Protein AF-A0A1G1LPH0-F1 (afdb_monomer_lite)

Secondary structure (DSSP, 8-state):
-----HHHHHHHHHHHHHHHHHHHHHHHHTTS---HHHHHHHHHHHHHHHHHHHHHHTT-HHHHHHHHHHHHHHHHHHHHHHHHHHH--SSS---HHHHHHHHTSHHHHHHHHHHHHHHHHHHSHHHHHT--

Structure (mmCIF, N/CA/C/O backbone):
data_AF-A0A1G1LPH0-F1
#
_entry.id   AF-A0A1G1LPH0-F1
#
loop_
_atom_site.group_PDB
_atom_site.id
_atom_site.type_symbol
_atom_site.label_atom_id
_atom_site.label_alt_id
_atom_site.label_comp_id
_atom_site.label_asym_id
_atom_site.label_entity_id
_atom_site.label_seq_id
_atom_site.pdbx_PDB_ins_code
_atom_site.Cartn_x
_atom_site.Cartn_y
_atom_site.Cartn_z
_atom_site.occupancy
_atom_site.B_iso_or_equiv
_atom_site.auth_seq_id
_atom_site.auth_comp_id
_atom_site.auth_asym_id
_atom_site.auth_atom_id
_atom_site.pdbx_PDB_model_num
ATOM 1 N N . MET A 1 1 ? -17.194 -6.356 25.766 1.00 37.28 1 MET A N 1
ATOM 2 C CA . MET A 1 1 ? -16.141 -7.359 25.483 1.00 37.28 1 MET A CA 1
ATOM 3 C C . MET A 1 1 ? -15.451 -6.985 24.176 1.00 37.28 1 MET A C 1
ATOM 5 O O . MET A 1 1 ? -16.032 -7.177 23.116 1.00 37.28 1 MET A O 1
ATOM 9 N N . ASN A 1 2 ? -14.257 -6.389 24.256 1.00 43.56 2 ASN A N 1
ATOM 10 C CA . ASN A 1 2 ? -13.434 -6.040 23.094 1.00 43.56 2 ASN A CA 1
ATOM 11 C C . ASN A 1 2 ? -12.896 -7.326 22.456 1.00 43.56 2 ASN A C 1
ATOM 13 O O . ASN A 1 2 ? -11.839 -7.824 22.832 1.00 43.56 2 ASN A O 1
ATOM 17 N N . LYS A 1 3 ? -13.638 -7.885 21.500 1.00 44.84 3 LYS A N 1
ATOM 18 C CA . LYS A 1 3 ? -13.072 -8.823 20.535 1.00 44.84 3 LYS A CA 1
ATOM 19 C C . LYS A 1 3 ? -12.368 -7.971 19.487 1.00 44.84 3 LYS A C 1
ATOM 21 O O . LYS A 1 3 ? -12.975 -7.626 18.482 1.00 44.84 3 LYS A O 1
ATOM 26 N N . THR A 1 4 ? -11.114 -7.586 19.717 1.00 52.69 4 THR A N 1
ATOM 27 C CA . THR A 1 4 ? -10.260 -7.262 18.572 1.00 52.69 4 THR A CA 1
ATOM 28 C C . THR A 1 4 ? -10.190 -8.544 17.746 1.00 52.69 4 THR A C 1
ATOM 30 O O . THR A 1 4 ? -9.737 -9.576 18.253 1.00 52.69 4 THR A O 1
ATOM 33 N N . PRO A 1 5 ? -10.731 -8.562 16.520 1.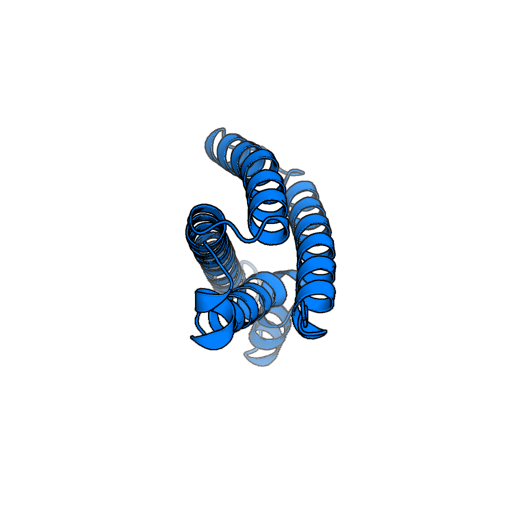00 53.00 5 PRO A N 1
ATOM 34 C CA . PRO A 1 5 ? -10.690 -9.772 15.733 1.00 53.00 5 PRO A CA 1
ATOM 35 C C . PRO A 1 5 ? -9.210 -10.009 15.414 1.00 53.00 5 PRO A C 1
ATOM 37 O O . PRO A 1 5 ? -8.531 -9.121 14.903 1.00 53.00 5 PRO A O 1
ATOM 40 N N . LYS A 1 6 ? -8.702 -11.208 15.728 1.00 56.12 6 LYS A N 1
ATOM 41 C CA . LYS A 1 6 ? -7.358 -11.697 15.363 1.00 56.12 6 LYS A CA 1
ATOM 42 C C . LYS A 1 6 ? -6.833 -11.218 13.987 1.00 56.12 6 LYS A C 1
ATOM 44 O O . LYS A 1 6 ? -5.637 -10.936 13.918 1.00 56.12 6 LYS A O 1
ATOM 49 N N . PRO A 1 7 ? -7.648 -11.049 12.919 1.00 65.19 7 PRO A N 1
ATOM 50 C CA . PRO A 1 7 ? -7.172 -10.468 11.661 1.00 65.19 7 PRO A CA 1
ATOM 51 C C . PRO A 1 7 ? -6.623 -9.036 11.741 1.00 65.19 7 PRO A C 1
ATOM 53 O O . PRO A 1 7 ? -5.753 -8.712 10.943 1.00 65.19 7 PRO A O 1
ATOM 56 N N . PHE A 1 8 ? -7.066 -8.177 12.667 1.00 73.69 8 PHE A N 1
ATOM 57 C CA . PHE A 1 8 ? -6.619 -6.777 12.700 1.00 73.69 8 PHE A CA 1
ATOM 58 C C . PHE A 1 8 ? -5.137 -6.645 13.075 1.00 73.69 8 PHE A C 1
ATOM 60 O O . PHE A 1 8 ? -4.413 -5.886 12.442 1.00 73.69 8 PHE A O 1
ATOM 67 N N . ASN A 1 9 ? -4.661 -7.422 14.053 1.00 78.25 9 ASN A N 1
ATOM 68 C CA . ASN A 1 9 ? -3.248 -7.405 14.451 1.00 78.25 9 ASN A CA 1
ATOM 69 C C . ASN A 1 9 ? -2.341 -7.983 13.359 1.00 78.25 9 ASN A C 1
ATOM 71 O O . ASN A 1 9 ? -1.262 -7.450 13.120 1.00 78.25 9 ASN A O 1
ATOM 75 N N . ILE A 1 10 ? -2.788 -9.050 12.688 1.00 80.81 10 ILE A N 1
ATOM 76 C CA . ILE A 1 10 ? -2.059 -9.662 11.568 1.00 80.81 10 ILE A CA 1
ATOM 77 C C . ILE A 1 10 ? -1.982 -8.679 10.404 1.00 80.81 10 ILE A C 1
ATOM 79 O O . ILE A 1 10 ? -0.911 -8.472 9.845 1.00 80.81 10 ILE A O 1
ATOM 83 N N . LEU A 1 11 ? -3.099 -8.028 10.075 1.00 79.19 11 LEU A N 1
ATOM 84 C CA . LEU A 1 11 ? -3.138 -7.033 9.017 1.00 79.19 11 LEU A CA 1
ATOM 85 C C . LEU A 1 11 ? -2.280 -5.817 9.364 1.00 79.19 11 LEU A C 1
ATOM 87 O O . LEU A 1 11 ? -1.545 -5.343 8.512 1.00 79.19 11 LEU A O 1
ATOM 91 N N . PHE A 1 12 ? -2.313 -5.345 10.611 1.00 82.94 12 PHE A N 1
ATOM 92 C CA . PHE A 1 12 ? -1.457 -4.254 11.069 1.00 82.94 12 PHE A CA 1
ATOM 93 C C . PHE A 1 12 ? 0.031 -4.617 10.969 1.00 82.94 12 PHE A C 1
ATOM 95 O O . PHE A 1 12 ? 0.818 -3.826 10.458 1.00 82.94 12 PHE A O 1
ATOM 102 N N . ALA A 1 13 ? 0.420 -5.822 11.393 1.00 84.56 13 ALA A N 1
ATOM 103 C CA . ALA A 1 13 ? 1.791 -6.308 11.244 1.00 84.56 13 ALA A CA 1
ATOM 104 C C . ALA A 1 13 ? 2.201 -6.420 9.765 1.00 84.56 13 ALA A C 1
ATOM 106 O O . ALA A 1 13 ? 3.287 -5.978 9.394 1.00 84.56 13 ALA A O 1
ATOM 107 N N . ALA A 1 14 ? 1.311 -6.936 8.911 1.00 84.00 14 ALA A N 1
ATOM 108 C CA . ALA A 1 14 ? 1.517 -6.985 7.466 1.00 84.00 14 ALA A CA 1
ATOM 109 C C . ALA A 1 14 ? 1.635 -5.579 6.855 1.00 84.00 14 ALA A C 1
ATOM 111 O O . ALA A 1 14 ? 2.445 -5.378 5.959 1.00 84.00 14 ALA A O 1
ATOM 112 N N . A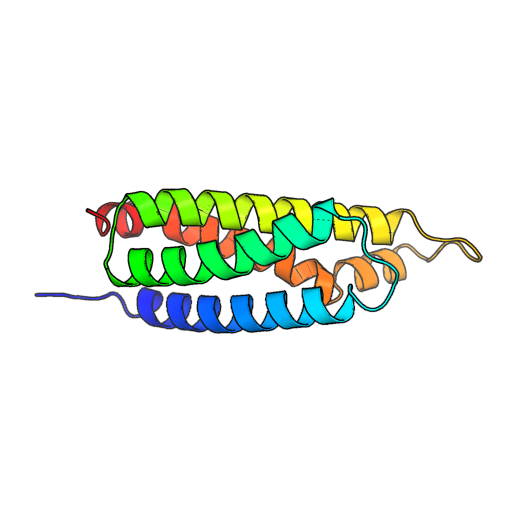LA A 1 15 ? 0.896 -4.596 7.375 1.00 85.19 15 ALA A N 1
ATOM 113 C CA . ALA A 1 15 ? 1.008 -3.188 6.998 1.00 85.19 15 ALA A CA 1
ATOM 114 C C . ALA A 1 15 ? 2.384 -2.627 7.301 1.00 85.19 15 ALA A C 1
ATOM 116 O O . ALA A 1 15 ? 3.003 -2.018 6.439 1.00 85.19 15 ALA A O 1
ATOM 117 N N . VAL A 1 16 ? 2.871 -2.845 8.520 1.00 87.50 16 VAL A N 1
ATOM 118 C CA . VAL A 1 16 ? 4.195 -2.375 8.926 1.00 87.50 16 VAL A CA 1
ATOM 119 C C . VAL A 1 16 ? 5.263 -3.012 8.039 1.00 87.50 16 VAL A C 1
ATOM 121 O O . VAL A 1 16 ? 6.104 -2.297 7.502 1.00 87.50 16 VAL A O 1
ATOM 124 N N . ALA A 1 17 ? 5.192 -4.328 7.816 1.00 86.31 17 ALA A N 1
ATOM 125 C CA . ALA A 1 17 ? 6.117 -5.034 6.932 1.00 86.31 17 ALA A CA 1
ATOM 126 C C . ALA A 1 17 ? 6.056 -4.513 5.485 1.00 86.31 17 ALA A C 1
ATOM 128 O O . ALA A 1 17 ? 7.097 -4.289 4.871 1.00 86.31 17 ALA A O 1
ATOM 129 N N . PHE A 1 18 ? 4.853 -4.262 4.961 1.00 83.69 18 PHE A N 1
ATOM 130 C CA . PHE A 1 18 ? 4.661 -3.661 3.644 1.00 83.69 18 PHE A CA 1
ATOM 131 C C . PHE A 1 18 ? 5.253 -2.252 3.574 1.00 83.69 18 PHE A C 1
ATOM 133 O O . PHE A 1 18 ? 5.980 -1.962 2.636 1.00 83.69 18 PHE A O 1
ATOM 140 N N . GLY A 1 19 ? 5.024 -1.400 4.575 1.00 83.44 19 GLY A N 1
ATOM 141 C CA . GLY A 1 19 ? 5.606 -0.058 4.629 1.00 83.44 19 GLY A CA 1
ATOM 142 C C . GLY A 1 19 ? 7.134 -0.076 4.628 1.00 83.44 19 GLY A C 1
ATOM 143 O O . GLY A 1 19 ? 7.753 0.683 3.889 1.00 83.44 19 GLY A O 1
ATOM 144 N N . VAL A 1 20 ? 7.748 -0.991 5.389 1.00 85.19 20 VAL A N 1
ATOM 145 C CA . VAL A 1 20 ? 9.208 -1.206 5.372 1.00 85.19 20 VAL A CA 1
ATOM 146 C C . VAL A 1 20 ? 9.680 -1.654 3.988 1.00 85.19 20 VAL A C 1
ATOM 148 O O . VAL A 1 20 ? 10.688 -1.158 3.489 1.00 85.19 20 VAL A O 1
ATOM 151 N N . TYR A 1 21 ? 8.947 -2.566 3.349 1.00 80.25 21 TYR A N 1
ATOM 152 C CA . TYR A 1 21 ? 9.277 -3.040 2.008 1.00 80.25 21 TYR A CA 1
ATOM 153 C C . TYR A 1 21 ? 9.142 -1.941 0.945 1.00 80.25 21 TYR A C 1
ATOM 155 O O . TYR A 1 21 ? 10.035 -1.783 0.118 1.00 80.25 21 TYR A O 1
ATOM 163 N N . VAL A 1 22 ? 8.067 -1.149 0.984 1.00 77.69 22 VAL A N 1
ATOM 164 C CA . VAL A 1 22 ? 7.868 0.009 0.101 1.00 77.69 22 VAL A CA 1
ATOM 165 C C . VAL A 1 22 ? 9.003 1.004 0.287 1.00 77.69 22 VAL A C 1
ATOM 167 O O . VAL A 1 22 ? 9.597 1.422 -0.699 1.00 77.69 22 VAL A O 1
ATOM 170 N N . PHE A 1 23 ? 9.369 1.316 1.531 1.00 80.38 23 PHE A N 1
ATOM 171 C CA . PHE A 1 23 ? 10.499 2.193 1.825 1.00 80.38 23 PHE A CA 1
ATOM 172 C C . PHE A 1 23 ? 11.814 1.661 1.233 1.00 80.38 23 PHE A C 1
ATOM 174 O O . PHE A 1 23 ? 12.556 2.417 0.613 1.00 80.38 23 PHE A O 1
ATOM 181 N N . TYR A 1 24 ? 12.072 0.355 1.348 1.00 78.75 24 TYR A N 1
ATOM 182 C CA . TYR A 1 24 ? 13.218 -0.288 0.702 1.00 78.75 24 TYR A CA 1
ATOM 183 C C . TYR A 1 24 ? 13.168 -0.175 -0.831 1.00 78.75 24 TYR A C 1
ATOM 185 O O . TYR A 1 24 ? 14.170 0.168 -1.453 1.00 78.75 24 TYR A O 1
ATOM 193 N N . CYS A 1 25 ? 12.016 -0.430 -1.456 1.00 71.31 25 CYS A N 1
ATOM 194 C CA . CYS A 1 25 ? 11.857 -0.294 -2.904 1.00 71.31 25 CYS A CA 1
ATOM 195 C C . CYS A 1 25 ? 12.065 1.144 -3.378 1.00 71.31 25 CYS A C 1
ATOM 197 O O . CYS A 1 25 ? 12.763 1.344 -4.368 1.00 71.31 25 CYS A O 1
ATOM 199 N N . LEU A 1 26 ? 11.514 2.125 -2.661 1.00 71.12 26 LEU A N 1
ATOM 200 C CA . LEU A 1 26 ? 11.717 3.541 -2.952 1.00 71.12 26 LEU A CA 1
ATOM 201 C C . LEU A 1 26 ? 13.200 3.901 -2.832 1.00 71.12 26 LEU A C 1
ATOM 203 O O . LEU A 1 26 ? 13.749 4.449 -3.776 1.00 71.12 26 LEU A O 1
ATOM 207 N N . LEU A 1 27 ? 13.893 3.494 -1.762 1.00 71.31 27 LEU A N 1
ATOM 208 C CA . LEU A 1 27 ? 15.344 3.693 -1.627 1.00 71.31 27 LEU A CA 1
ATOM 209 C C . LEU A 1 27 ? 16.149 3.111 -2.800 1.00 71.31 27 LEU A C 1
ATOM 211 O O . LEU A 1 27 ? 17.099 3.737 -3.258 1.00 71.31 27 LEU A O 1
ATOM 215 N N . MET A 1 28 ? 15.775 1.934 -3.304 1.00 65.31 28 MET A N 1
ATOM 216 C CA . MET A 1 28 ? 16.473 1.299 -4.432 1.00 65.31 28 MET A CA 1
ATOM 217 C C . MET A 1 28 ? 16.203 1.997 -5.774 1.00 65.31 28 MET A C 1
ATOM 219 O O . MET A 1 28 ? 17.044 1.925 -6.663 1.00 65.31 28 MET A O 1
ATOM 223 N N . ILE A 1 29 ? 15.053 2.661 -5.927 1.00 64.19 29 ILE A N 1
ATOM 224 C CA . ILE A 1 29 ? 14.712 3.463 -7.116 1.00 64.19 29 ILE A CA 1
ATOM 225 C C . ILE A 1 29 ? 15.478 4.801 -7.116 1.00 64.19 29 ILE A C 1
ATOM 227 O O . ILE A 1 29 ? 15.738 5.362 -8.171 1.00 64.19 29 ILE A O 1
ATOM 231 N N . GLN A 1 30 ? 15.898 5.292 -5.947 1.00 59.91 30 GLN A N 1
ATOM 232 C CA . GLN A 1 30 ? 16.550 6.598 -5.760 1.00 59.91 30 GLN A CA 1
ATOM 233 C C . GLN A 1 30 ? 18.040 6.651 -6.153 1.00 59.91 30 GLN A C 1
ATOM 235 O O . GLN A 1 30 ? 18.706 7.634 -5.829 1.00 59.91 30 GLN A O 1
ATOM 240 N N . LEU A 1 31 ? 18.578 5.607 -6.793 1.00 55.56 31 LEU A N 1
ATOM 241 C CA . LEU A 1 31 ? 19.988 5.544 -7.199 1.00 55.56 31 LEU A CA 1
ATOM 242 C C . LEU A 1 31 ? 20.284 6.250 -8.533 1.00 55.56 31 LEU A C 1
ATOM 244 O O . LEU A 1 31 ? 21.446 6.562 -8.772 1.00 55.56 31 LEU A O 1
ATOM 248 N N . ASP A 1 32 ? 19.263 6.565 -9.333 1.00 52.53 32 ASP A N 1
ATOM 249 C CA . ASP A 1 32 ? 19.391 7.367 -10.554 1.00 52.53 32 ASP A CA 1
ATOM 250 C C . ASP A 1 32 ? 18.646 8.705 -10.376 1.00 52.53 32 ASP A C 1
ATOM 252 O O . ASP A 1 32 ? 17.543 8.736 -9.830 1.00 52.53 32 ASP A O 1
ATOM 256 N N . ASP A 1 33 ? 19.301 9.805 -10.766 1.00 54.12 33 ASP A N 1
ATOM 257 C CA . ASP A 1 33 ? 18.908 11.222 -10.649 1.00 54.12 33 ASP A CA 1
ATOM 258 C C . ASP A 1 33 ? 17.421 11.504 -10.347 1.00 54.12 33 ASP A C 1
ATOM 260 O O . ASP A 1 33 ? 16.527 11.266 -11.161 1.00 54.12 33 ASP A O 1
ATOM 264 N N . ARG A 1 34 ? 17.135 12.083 -9.170 1.00 58.34 34 ARG A N 1
ATOM 265 C CA . ARG A 1 34 ? 15.758 12.431 -8.797 1.00 58.34 34 ARG A CA 1
ATOM 266 C C . ARG A 1 34 ? 15.274 13.705 -9.480 1.00 58.34 34 ARG A C 1
ATOM 268 O O . ARG A 1 34 ? 15.788 14.791 -9.211 1.00 58.34 34 ARG A O 1
ATOM 275 N N . ASP A 1 35 ? 14.125 13.605 -10.138 1.00 63.59 35 ASP A N 1
ATOM 276 C CA . ASP A 1 35 ? 13.251 14.757 -10.336 1.00 63.59 35 ASP A CA 1
ATOM 277 C C . ASP A 1 35 ? 12.578 15.157 -9.004 1.00 63.59 35 ASP A C 1
ATOM 279 O O . ASP A 1 35 ? 12.062 14.318 -8.254 1.00 63.59 35 ASP A O 1
ATOM 283 N N . LEU A 1 36 ? 12.528 16.467 -8.727 1.00 58.88 36 LEU A N 1
ATOM 284 C CA . LEU A 1 36 ? 11.907 17.088 -7.541 1.00 58.88 36 LEU A CA 1
ATOM 285 C C . LEU A 1 36 ? 10.522 16.508 -7.135 1.00 58.88 36 LEU A C 1
ATOM 287 O O . LEU A 1 36 ? 10.275 16.371 -5.933 1.00 58.88 36 LEU A O 1
ATOM 291 N N . PRO A 1 37 ? 9.612 16.143 -8.069 1.00 70.69 37 PRO A N 1
ATOM 292 C CA . PRO A 1 37 ? 8.287 15.615 -7.736 1.00 70.69 37 PRO A CA 1
ATOM 293 C C . PRO A 1 37 ? 8.317 14.290 -6.967 1.00 70.69 37 PRO A C 1
ATOM 295 O O . PRO A 1 37 ? 7.526 14.109 -6.042 1.00 70.69 37 PRO A O 1
ATOM 298 N N . TRP A 1 38 ? 9.245 13.383 -7.287 1.00 71.44 38 TRP A N 1
ATOM 299 C CA . TRP A 1 38 ? 9.335 12.075 -6.623 1.00 71.44 38 TRP A CA 1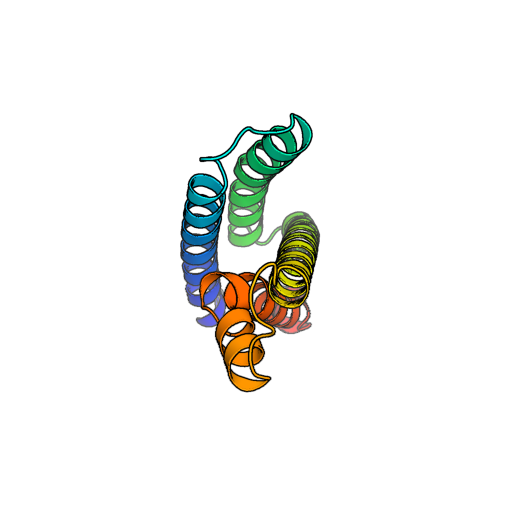
ATOM 300 C C . TRP A 1 38 ? 9.814 12.196 -5.178 1.00 71.44 38 TRP A C 1
ATOM 302 O O . TRP A 1 38 ? 9.352 11.472 -4.299 1.00 71.44 38 TRP A O 1
ATOM 312 N N . MET A 1 39 ? 10.677 13.176 -4.899 1.00 73.88 39 MET A N 1
ATOM 313 C CA . MET A 1 39 ? 11.098 13.482 -3.532 1.00 73.88 39 MET A CA 1
ATOM 314 C C . MET A 1 39 ? 9.931 13.946 -2.657 1.00 73.88 39 MET A C 1
ATOM 316 O O . MET A 1 39 ? 9.835 13.548 -1.497 1.00 73.88 39 MET A O 1
ATOM 320 N N . VAL A 1 40 ? 9.023 14.756 -3.207 1.00 77.62 40 VAL A N 1
ATOM 321 C CA . VAL A 1 40 ? 7.839 15.225 -2.473 1.00 77.62 40 VAL A CA 1
ATOM 322 C C . VAL A 1 40 ? 6.896 14.065 -2.153 1.00 77.62 40 VAL A C 1
ATOM 324 O O . VAL A 1 40 ? 6.406 13.984 -1.028 1.00 77.62 40 VAL A 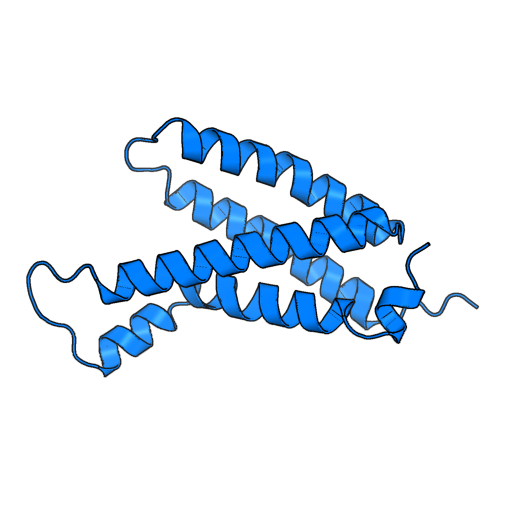O 1
ATOM 327 N N . VAL A 1 41 ? 6.675 13.153 -3.106 1.00 78.25 41 VAL A N 1
ATOM 328 C CA . VAL A 1 41 ? 5.830 11.964 -2.900 1.00 78.25 41 VAL A CA 1
ATOM 329 C C . VAL A 1 41 ? 6.402 11.074 -1.796 1.00 78.25 41 VAL A C 1
ATOM 331 O O . VAL A 1 41 ? 5.675 10.731 -0.868 1.00 78.25 4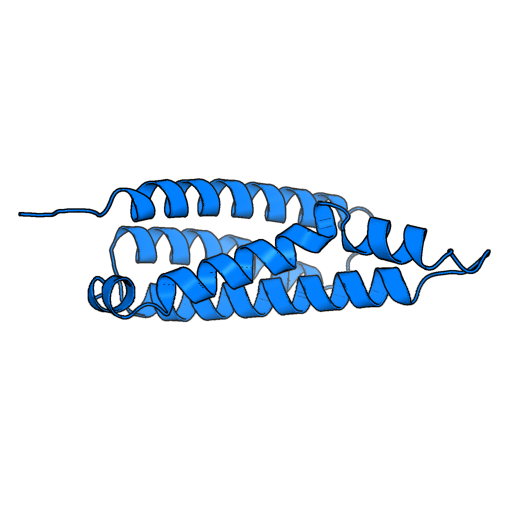1 VAL A O 1
ATOM 334 N N . ASP A 1 42 ? 7.705 10.792 -1.823 1.00 76.44 42 ASP A N 1
ATOM 335 C CA . ASP A 1 42 ? 8.355 9.958 -0.806 1.00 76.44 42 ASP A CA 1
ATOM 336 C C . ASP A 1 42 ? 8.251 10.560 0.602 1.00 76.44 42 ASP A C 1
ATOM 338 O O . ASP A 1 42 ? 7.974 9.851 1.573 1.00 76.44 42 ASP A O 1
ATOM 342 N N . VAL A 1 43 ? 8.460 11.876 0.732 1.00 82.31 43 VAL A N 1
ATOM 343 C CA . VAL A 1 43 ? 8.342 12.578 2.020 1.00 82.31 43 VAL A CA 1
ATOM 344 C C . VAL A 1 43 ? 6.901 12.538 2.526 1.00 82.31 43 VAL A C 1
ATOM 346 O O . VAL A 1 43 ? 6.670 12.306 3.717 1.00 82.31 43 VAL A O 1
ATOM 349 N N . LEU A 1 44 ? 5.926 12.740 1.637 1.00 84.69 44 LEU A N 1
ATOM 350 C CA . LEU A 1 44 ? 4.514 12.645 1.994 1.00 84.69 44 LEU A CA 1
ATOM 351 C C . LEU A 1 44 ? 4.151 11.229 2.435 1.00 84.69 44 LEU A C 1
ATOM 353 O O . LEU A 1 44 ? 3.528 11.086 3.486 1.00 84.69 44 LEU A O 1
ATOM 357 N N . ASP A 1 45 ? 4.585 10.194 1.719 1.00 83.25 45 ASP A N 1
ATOM 358 C CA . ASP A 1 45 ? 4.333 8.801 2.097 1.00 83.25 45 ASP A CA 1
ATOM 359 C C . ASP A 1 45 ? 4.979 8.467 3.448 1.00 83.25 45 ASP A C 1
ATOM 361 O O . ASP A 1 45 ? 4.340 7.853 4.308 1.00 83.25 45 ASP A O 1
ATOM 365 N N . PHE A 1 46 ? 6.197 8.956 3.696 1.00 85.00 46 PHE A N 1
ATOM 366 C CA . PHE A 1 46 ? 6.904 8.760 4.963 1.00 85.00 46 PHE A CA 1
ATOM 367 C C . PHE A 1 46 ? 6.170 9.371 6.165 1.00 85.00 46 PHE A C 1
ATOM 369 O O . PHE A 1 46 ? 6.250 8.842 7.273 1.00 85.00 46 PHE A O 1
ATOM 376 N N . ILE A 1 47 ? 5.431 10.463 5.965 1.00 89.00 47 ILE A N 1
ATOM 377 C CA . ILE A 1 47 ? 4.664 11.131 7.025 1.00 89.00 47 ILE A CA 1
ATOM 378 C C . ILE A 1 47 ? 3.249 10.547 7.131 1.00 89.00 47 ILE A C 1
ATOM 380 O O . ILE A 1 47 ? 2.773 10.228 8.226 1.00 89.00 47 ILE A O 1
ATOM 384 N N . LEU A 1 48 ? 2.561 10.391 6.000 1.00 88.94 48 LEU A N 1
ATOM 385 C CA . LEU A 1 48 ? 1.164 9.968 5.943 1.00 88.94 48 LEU A CA 1
ATOM 386 C C . LEU A 1 48 ? 0.993 8.501 6.332 1.00 88.94 48 LEU A C 1
ATOM 388 O O . LEU A 1 48 ? -0.012 8.162 6.962 1.00 88.94 48 LEU A O 1
ATOM 392 N N . PHE A 1 49 ? 1.960 7.636 6.020 1.00 89.00 49 PHE A N 1
ATOM 393 C CA . PHE A 1 49 ? 1.858 6.213 6.324 1.00 89.00 49 PHE A CA 1
ATOM 394 C C . PHE A 1 49 ? 1.874 5.924 7.841 1.00 89.00 49 PHE A C 1
ATOM 396 O O . PHE A 1 49 ? 0.931 5.286 8.324 1.00 89.00 49 PHE A O 1
ATOM 403 N N . PRO A 1 50 ? 2.821 6.444 8.654 1.00 89.81 50 PRO A N 1
ATOM 404 C CA . PRO A 1 50 ? 2.767 6.310 10.113 1.00 89.81 50 PRO A CA 1
ATOM 405 C C . PRO A 1 50 ? 1.523 6.946 10.740 1.00 89.81 50 PRO A C 1
ATOM 407 O O . PRO A 1 50 ? 0.928 6.358 11.648 1.00 89.81 50 PRO A O 1
ATOM 410 N N . ILE A 1 51 ? 1.091 8.114 10.245 1.00 91.38 51 ILE A N 1
ATOM 411 C CA . ILE A 1 51 ? -0.143 8.776 10.701 1.00 91.38 51 ILE A CA 1
ATOM 412 C C . ILE A 1 51 ? -1.352 7.871 10.437 1.00 91.38 51 ILE A C 1
ATOM 414 O O . ILE A 1 51 ? -2.187 7.672 11.324 1.00 91.38 51 ILE A O 1
ATOM 418 N N . CYS A 1 52 ? -1.420 7.265 9.250 1.00 90.81 52 CYS A N 1
ATOM 419 C CA . CYS A 1 52 ? -2.451 6.301 8.896 1.00 90.81 52 CYS A CA 1
ATOM 420 C C . CYS A 1 52 ? -2.423 5.087 9.829 1.00 90.81 52 CYS A C 1
ATOM 422 O O . CYS A 1 52 ? -3.459 4.734 10.391 1.00 90.81 52 CYS A O 1
ATOM 424 N N . LEU A 1 53 ? -1.258 4.477 10.066 1.00 90.38 53 LEU A N 1
ATOM 425 C CA . LEU A 1 53 ? -1.123 3.340 10.983 1.00 90.38 53 LEU A CA 1
ATOM 426 C C . LEU A 1 53 ? -1.566 3.689 12.407 1.00 90.38 53 LEU A C 1
ATOM 428 O O . LEU A 1 53 ? -2.304 2.924 13.034 1.00 90.38 53 LEU A O 1
ATOM 432 N N . TRP A 1 54 ? -1.168 4.852 12.919 1.00 91.19 54 TRP A N 1
ATOM 433 C CA . TRP A 1 54 ? -1.574 5.310 14.246 1.00 91.19 54 TRP A CA 1
ATOM 434 C C . TRP A 1 54 ? -3.089 5.533 14.343 1.00 91.19 54 TRP A C 1
ATOM 436 O O . TRP A 1 54 ? -3.734 5.096 15.306 1.00 91.19 54 TRP A O 1
ATOM 446 N N . GLY A 1 55 ? -3.673 6.156 13.320 1.00 86.81 55 GLY A N 1
ATOM 447 C CA . GLY A 1 55 ? -5.111 6.358 13.220 1.00 86.81 55 GLY A CA 1
ATOM 448 C C . GLY A 1 55 ? -5.885 5.042 13.087 1.00 86.81 55 GLY A C 1
ATOM 449 O O . GLY A 1 55 ? -6.932 4.887 13.719 1.00 86.81 55 GLY A O 1
ATOM 450 N N . LEU A 1 56 ? -5.347 4.068 12.344 1.00 87.38 56 LEU A N 1
ATOM 451 C CA . LEU A 1 56 ? -5.923 2.731 12.209 1.00 87.38 56 LEU A CA 1
ATOM 452 C C . LEU A 1 56 ? -5.881 1.975 13.538 1.00 87.38 56 LEU A C 1
ATOM 454 O O . LEU A 1 56 ? -6.903 1.438 13.963 1.00 87.38 56 LEU A O 1
ATOM 458 N N . LYS A 1 57 ? -4.739 2.001 14.239 1.00 87.50 57 LYS A N 1
ATOM 459 C CA . LYS A 1 57 ? -4.578 1.424 15.585 1.00 87.50 57 LYS A CA 1
ATOM 460 C C . LYS A 1 57 ? -5.580 2.016 16.580 1.00 87.50 57 LYS A C 1
ATOM 462 O O . LYS A 1 57 ? -6.098 1.301 17.432 1.00 87.50 57 LYS A O 1
ATOM 467 N N . SER A 1 58 ? -5.872 3.306 16.441 1.00 87.62 58 SER A N 1
ATOM 468 C CA . SER A 1 58 ? -6.840 4.036 17.267 1.00 87.62 58 SER A CA 1
ATOM 469 C C . SER A 1 58 ? -8.278 3.975 16.732 1.00 87.62 58 SER A C 1
ATOM 471 O O . SER A 1 58 ? -9.142 4.691 17.242 1.00 87.62 58 SER A O 1
ATOM 473 N N . GLN A 1 59 ? -8.531 3.161 15.699 1.00 86.69 59 GLN A N 1
ATOM 474 C CA . GLN A 1 59 ? -9.837 2.945 15.067 1.00 86.69 59 GLN A CA 1
ATOM 475 C C . GLN A 1 59 ? -10.549 4.244 14.648 1.00 86.69 59 GLN A C 1
ATOM 477 O O . GLN A 1 59 ? -11.763 4.384 14.791 1.00 86.69 59 GLN A O 1
ATOM 482 N N . LYS A 1 60 ? -9.802 5.219 14.122 1.00 87.44 60 LYS A N 1
ATOM 483 C CA . LYS A 1 60 ? -10.354 6.508 13.683 1.00 87.44 60 LYS A CA 1
ATOM 484 C C . LYS A 1 60 ? -10.902 6.440 12.260 1.00 87.44 60 LYS A C 1
ATOM 486 O O . LYS A 1 60 ? -10.212 5.986 11.347 1.00 87.44 60 LYS A O 1
ATOM 491 N N . ARG A 1 61 ? -12.097 6.988 12.025 1.00 86.38 61 ARG A N 1
ATOM 492 C CA . ARG A 1 61 ? -12.720 7.030 10.685 1.00 86.38 61 ARG A CA 1
ATOM 493 C C . ARG A 1 61 ? -11.892 7.745 9.620 1.00 86.38 61 ARG A C 1
ATOM 495 O O . ARG A 1 61 ? -11.896 7.325 8.465 1.00 86.38 61 ARG A O 1
ATOM 502 N N . TRP A 1 62 ? -11.186 8.815 9.984 1.00 90.38 62 TRP A N 1
ATOM 503 C CA . TRP A 1 62 ? -10.334 9.541 9.036 1.00 90.38 62 TRP A CA 1
ATOM 504 C C . TRP A 1 62 ? -9.168 8.675 8.542 1.00 90.38 62 TRP A C 1
ATOM 506 O O . TRP A 1 62 ? -8.786 8.772 7.378 1.00 90.38 62 TRP A O 1
ATOM 516 N N . ALA A 1 63 ? -8.664 7.769 9.384 1.00 88.31 63 ALA A N 1
ATOM 517 C CA . ALA A 1 63 ? -7.562 6.879 9.041 1.00 88.31 63 ALA A CA 1
ATOM 518 C C . ALA A 1 63 ? -7.981 5.827 8.014 1.00 88.31 63 ALA A C 1
ATOM 520 O O . ALA A 1 63 ? -7.186 5.445 7.167 1.00 88.31 63 ALA A O 1
ATOM 521 N N . LEU A 1 64 ? -9.252 5.419 8.028 1.00 88.00 64 LEU A N 1
ATOM 522 C CA . LEU A 1 64 ? -9.815 4.532 7.013 1.00 88.00 64 LEU A CA 1
ATOM 523 C C . LEU A 1 64 ? -9.866 5.209 5.631 1.00 88.00 64 LEU A C 1
ATOM 525 O O . LEU A 1 64 ? -9.566 4.580 4.623 1.00 88.00 64 LEU A O 1
ATOM 529 N N . ARG A 1 65 ? -10.183 6.512 5.575 1.00 89.56 65 ARG A N 1
ATOM 530 C CA . ARG A 1 65 ? -10.132 7.282 4.317 1.00 89.56 65 ARG A CA 1
ATOM 531 C C . ARG A 1 65 ? -8.700 7.428 3.812 1.00 89.56 65 ARG A C 1
ATOM 533 O O . ARG A 1 65 ? -8.444 7.151 2.646 1.00 89.56 65 ARG A O 1
ATOM 540 N N . LEU A 1 66 ? -7.780 7.813 4.697 1.00 89.56 66 LEU A N 1
ATOM 541 C CA . LEU A 1 66 ? -6.360 7.947 4.365 1.00 89.56 66 LEU A CA 1
ATOM 542 C C . LEU A 1 66 ? -5.771 6.613 3.891 1.00 89.56 66 LEU A C 1
ATOM 544 O O . LEU A 1 66 ? -5.054 6.558 2.900 1.00 89.56 66 LEU A O 1
ATOM 548 N N . SER A 1 67 ? -6.162 5.525 4.543 1.00 88.25 67 SER A N 1
ATOM 549 C CA . SER A 1 67 ? -5.800 4.171 4.160 1.00 88.25 67 SER A CA 1
ATOM 550 C C . SER A 1 67 ? -6.247 3.810 2.743 1.00 88.25 67 SER A C 1
ATOM 552 O O . SER A 1 67 ? -5.508 3.117 2.049 1.00 88.25 67 SER A O 1
ATOM 554 N N . PHE A 1 68 ? -7.444 4.215 2.315 1.00 89.56 68 PHE A N 1
ATOM 555 C CA . PHE A 1 68 ? -7.891 3.960 0.945 1.00 89.56 68 PHE A CA 1
ATOM 556 C C . PHE A 1 68 ? -7.135 4.809 -0.074 1.00 89.56 68 PHE A C 1
ATOM 558 O O . PHE A 1 68 ? -6.834 4.307 -1.152 1.00 89.56 68 PHE A O 1
ATOM 565 N N . LEU A 1 69 ? -6.795 6.055 0.269 1.00 90.62 69 LEU A N 1
ATOM 566 C CA . LEU A 1 69 ? -5.972 6.911 -0.588 1.00 90.62 69 LEU A CA 1
ATOM 567 C C . LEU A 1 69 ? -4.579 6.310 -0.798 1.00 90.62 69 LEU A C 1
ATOM 569 O O . LEU A 1 69 ? -4.163 6.142 -1.940 1.00 90.62 69 LEU A O 1
ATOM 573 N N . LEU A 1 70 ? -3.912 5.896 0.283 1.00 87.81 70 LEU A N 1
ATOM 574 C CA . LEU A 1 70 ? -2.598 5.249 0.216 1.00 87.81 70 LEU A CA 1
ATOM 575 C C . LEU A 1 70 ? -2.651 3.927 -0.565 1.00 87.81 70 LEU A C 1
ATOM 577 O O . LEU A 1 70 ? -1.763 3.641 -1.362 1.00 87.81 70 LEU A O 1
ATOM 581 N N . ALA A 1 71 ? -3.715 3.133 -0.395 1.00 88.62 71 ALA A N 1
ATOM 582 C CA . ALA A 1 71 ? -3.908 1.917 -1.183 1.00 88.62 71 ALA A CA 1
ATOM 583 C C . ALA A 1 71 ? -4.113 2.225 -2.680 1.00 88.62 71 ALA A C 1
ATOM 585 O O . ALA A 1 71 ? -3.522 1.562 -3.528 1.00 88.62 71 ALA A O 1
ATOM 586 N N . ALA A 1 72 ? -4.910 3.239 -3.022 1.00 89.31 72 ALA A N 1
ATOM 587 C CA . ALA A 1 72 ? -5.122 3.644 -4.411 1.00 89.31 72 ALA A CA 1
ATOM 588 C C . ALA A 1 72 ? -3.829 4.163 -5.063 1.00 89.31 72 ALA A C 1
ATOM 590 O O . ALA A 1 72 ? -3.532 3.801 -6.199 1.00 89.31 72 ALA A O 1
ATOM 591 N N . GLN A 1 73 ? -3.038 4.951 -4.333 1.00 86.62 73 GLN A N 1
ATOM 592 C CA . GLN A 1 73 ? -1.732 5.438 -4.780 1.00 86.62 73 GLN A CA 1
ATOM 593 C C . GLN A 1 73 ? -0.749 4.285 -5.011 1.00 86.62 73 GLN A C 1
ATOM 595 O O . GLN A 1 73 ? -0.148 4.201 -6.080 1.00 86.62 73 GLN A O 1
ATOM 600 N N . ALA A 1 74 ? -0.633 3.357 -4.056 1.00 84.56 74 ALA A N 1
ATOM 601 C CA . ALA A 1 74 ? 0.213 2.176 -4.202 1.00 84.56 74 ALA A CA 1
ATOM 602 C C . ALA A 1 74 ? -0.211 1.312 -5.402 1.00 84.56 74 ALA A C 1
ATOM 604 O O . ALA A 1 74 ? 0.644 0.845 -6.149 1.00 84.56 74 ALA A O 1
ATOM 605 N N . LEU A 1 75 ? -1.520 1.164 -5.637 1.00 88.00 75 LEU A N 1
ATOM 606 C CA . LEU A 1 75 ? -2.044 0.458 -6.804 1.00 88.00 75 LEU A CA 1
ATOM 607 C C . LEU A 1 75 ? -1.703 1.179 -8.116 1.00 88.00 75 LEU A C 1
ATOM 609 O O . LEU A 1 75 ? -1.295 0.529 -9.075 1.00 88.00 75 LEU A O 1
ATOM 613 N N . ALA A 1 76 ? -1.834 2.507 -8.164 1.00 85.25 76 ALA A N 1
ATOM 614 C CA . ALA A 1 76 ? -1.465 3.305 -9.334 1.00 85.25 76 ALA A CA 1
ATOM 615 C C . ALA A 1 76 ? 0.036 3.191 -9.650 1.00 85.25 76 ALA A C 1
ATOM 617 O O . ALA A 1 76 ? 0.408 3.031 -10.816 1.00 85.25 76 ALA A O 1
ATOM 618 N N . LEU A 1 77 ? 0.888 3.185 -8.619 1.00 80.25 77 LEU A N 1
ATOM 619 C CA . LEU A 1 77 ? 2.321 2.913 -8.754 1.00 80.25 77 LEU A CA 1
ATOM 620 C C . LEU A 1 77 ? 2.569 1.493 -9.269 1.00 80.25 77 LEU A C 1
ATOM 622 O O . LEU A 1 77 ? 3.319 1.323 -10.224 1.00 80.25 77 LEU A O 1
ATOM 626 N N . GLY A 1 78 ? 1.893 0.484 -8.715 1.00 81.81 78 GLY A N 1
ATOM 627 C CA . GLY A 1 78 ? 1.988 -0.900 -9.184 1.00 81.81 78 GLY A CA 1
ATOM 628 C C . GLY A 1 78 ? 1.592 -1.061 -10.653 1.00 81.81 78 GLY A C 1
ATOM 629 O O . GLY A 1 78 ? 2.312 -1.699 -11.415 1.00 81.81 78 GLY A O 1
ATOM 630 N N . ILE A 1 79 ? 0.494 -0.430 -11.080 1.00 83.50 79 ILE A N 1
ATOM 631 C CA . ILE A 1 79 ? 0.050 -0.424 -12.483 1.00 83.50 79 ILE A CA 1
ATOM 632 C C . ILE A 1 79 ? 1.075 0.280 -13.375 1.00 83.50 79 ILE A C 1
ATOM 634 O O . ILE A 1 79 ? 1.386 -0.223 -14.453 1.00 83.50 79 ILE A O 1
ATOM 638 N N . THR A 1 80 ? 1.626 1.408 -12.926 1.00 78.31 80 THR A N 1
ATOM 639 C CA . THR A 1 80 ? 2.671 2.134 -13.661 1.00 78.31 80 THR A CA 1
ATOM 640 C C . THR A 1 80 ? 3.926 1.277 -13.813 1.00 78.31 80 THR A C 1
ATOM 642 O O . THR A 1 80 ? 4.442 1.149 -14.917 1.00 78.31 80 THR A O 1
ATOM 645 N N . LEU A 1 81 ? 4.374 0.613 -12.744 1.00 73.19 81 LEU A N 1
ATOM 646 C CA . LEU A 1 81 ? 5.518 -0.300 -12.773 1.00 73.19 81 LEU A CA 1
ATOM 647 C C . LEU A 1 81 ? 5.285 -1.478 -13.721 1.00 73.19 81 LEU A C 1
ATOM 649 O O . LEU A 1 81 ? 6.177 -1.810 -14.498 1.00 73.19 81 LEU A O 1
ATOM 653 N N . VAL A 1 82 ? 4.087 -2.077 -13.707 1.00 75.25 82 VAL A N 1
ATOM 654 C CA . VAL A 1 82 ? 3.705 -3.076 -14.715 1.00 75.25 82 VAL A CA 1
ATOM 655 C C . VAL A 1 82 ? 3.825 -2.451 -16.100 1.00 75.25 82 VAL A C 1
ATOM 657 O O . VAL A 1 82 ? 4.550 -2.977 -16.930 1.00 75.25 82 VAL A O 1
ATOM 660 N N . HIS A 1 83 ? 3.195 -1.307 -16.357 1.00 69.12 83 HIS A N 1
ATOM 661 C CA . HIS A 1 83 ? 3.259 -0.667 -17.669 1.00 69.12 83 HIS A CA 1
ATOM 662 C C . HIS A 1 83 ? 4.705 -0.449 -18.154 1.00 69.12 83 HIS A C 1
ATOM 664 O O . HIS A 1 83 ? 5.002 -0.779 -19.301 1.00 69.12 83 HIS A O 1
ATOM 670 N N . PHE A 1 84 ? 5.615 -0.010 -17.278 1.00 65.38 84 PHE A N 1
ATOM 671 C CA . PHE A 1 84 ? 7.049 0.115 -17.572 1.00 65.38 84 PHE A CA 1
ATOM 672 C C . PHE A 1 84 ? 7.706 -1.228 -17.926 1.00 65.38 84 PHE A C 1
ATOM 674 O O . PHE A 1 84 ? 8.394 -1.319 -18.942 1.00 65.38 84 PHE A O 1
ATOM 681 N N . VAL A 1 85 ? 7.440 -2.292 -17.160 1.00 66.69 85 VAL A N 1
ATOM 682 C CA . VAL A 1 85 ? 7.905 -3.660 -17.472 1.00 66.69 85 VAL A CA 1
ATOM 683 C C . VAL A 1 85 ? 7.405 -4.135 -18.841 1.00 66.69 85 VAL A C 1
ATOM 685 O O . VAL A 1 85 ? 8.092 -4.881 -19.532 1.00 66.69 85 VAL A O 1
ATOM 688 N N . TRP A 1 86 ? 6.217 -3.710 -19.266 1.00 60.56 86 TRP A N 1
ATOM 689 C CA . TRP A 1 86 ? 5.658 -4.089 -20.566 1.00 60.56 86 TRP A CA 1
ATOM 690 C C . TRP A 1 86 ? 6.154 -3.223 -21.736 1.00 60.56 86 TRP A C 1
ATOM 692 O O . TRP A 1 86 ? 5.986 -3.639 -22.881 1.00 60.56 86 TRP A O 1
ATOM 702 N N . THR A 1 87 ? 6.767 -2.061 -21.478 1.00 58.19 87 THR A N 1
ATOM 703 C CA . THR A 1 87 ? 7.147 -1.074 -22.511 1.00 58.19 87 THR A CA 1
ATOM 704 C C . THR A 1 87 ? 8.654 -0.932 -22.748 1.00 58.19 87 THR A C 1
ATOM 706 O O . THR A 1 87 ? 9.040 -0.579 -23.860 1.00 58.19 87 THR A O 1
ATOM 709 N N . PHE A 1 88 ? 9.521 -1.235 -21.777 1.00 56.50 88 PHE A N 1
ATOM 710 C CA . PHE A 1 88 ? 10.979 -1.121 -21.939 1.00 56.50 88 PHE A CA 1
ATOM 711 C C . PHE A 1 88 ? 11.620 -2.414 -22.459 1.00 56.50 88 PHE A C 1
ATOM 713 O O . PHE A 1 88 ? 12.070 -3.247 -21.679 1.00 56.50 88 PHE A O 1
ATOM 720 N N . TRP A 1 89 ? 11.719 -2.559 -23.783 1.00 62.75 89 TRP A N 1
ATOM 721 C CA . TRP A 1 89 ? 12.491 -3.637 -24.417 1.00 62.75 89 TRP A CA 1
ATOM 722 C C . TRP A 1 89 ? 13.312 -3.066 -25.567 1.00 62.75 89 TRP A C 1
ATOM 724 O O . TRP A 1 89 ? 12.853 -2.955 -26.698 1.00 62.75 89 TRP A O 1
ATOM 734 N N . ILE A 1 90 ? 14.519 -2.611 -25.229 1.00 51.94 90 ILE A N 1
ATOM 735 C CA . ILE A 1 90 ? 15.378 -1.817 -26.122 1.00 51.94 90 ILE A CA 1
ATOM 736 C C . ILE A 1 90 ? 16.225 -2.707 -27.054 1.00 51.94 90 ILE A C 1
ATOM 738 O O . ILE A 1 90 ? 16.715 -2.224 -28.070 1.00 51.94 90 ILE A O 1
ATOM 742 N N . PHE A 1 91 ? 16.371 -4.005 -26.758 1.00 56.38 91 PHE A N 1
ATOM 743 C CA . PHE A 1 91 ? 17.309 -4.878 -27.482 1.00 56.38 91 PHE A CA 1
ATOM 744 C C . PHE A 1 91 ? 16.725 -6.213 -27.969 1.00 56.38 91 PHE A C 1
ATOM 746 O O . PHE A 1 91 ? 17.197 -6.727 -28.977 1.00 56.38 91 PHE A O 1
ATOM 753 N N . GLU A 1 92 ? 15.694 -6.760 -27.317 1.00 63.97 92 GLU A N 1
ATOM 754 C CA . GLU A 1 92 ? 15.057 -8.023 -27.714 1.00 63.97 92 GLU A CA 1
ATOM 755 C C . GLU A 1 92 ? 13.618 -8.043 -27.181 1.00 63.97 92 GLU A C 1
ATOM 757 O O . GLU A 1 92 ? 13.389 -7.678 -26.025 1.00 63.97 92 GLU A O 1
ATOM 762 N N . GLU A 1 93 ? 12.632 -8.402 -28.011 1.00 69.75 93 GLU A N 1
ATOM 763 C CA . GLU A 1 93 ? 11.252 -8.539 -27.540 1.00 69.75 93 GLU A CA 1
ATOM 764 C C . GLU A 1 93 ? 11.164 -9.759 -26.616 1.00 69.75 93 GLU A C 1
ATOM 766 O O . GLU A 1 93 ? 11.337 -10.887 -27.082 1.00 69.75 93 GLU A O 1
ATOM 771 N N . PRO A 1 94 ? 10.856 -9.585 -25.323 1.00 69.25 94 PRO A N 1
ATOM 772 C CA . PRO A 1 94 ? 10.743 -10.707 -24.412 1.00 69.25 94 PRO A CA 1
ATOM 773 C C . PRO A 1 94 ? 9.555 -11.563 -24.822 1.00 69.25 94 PRO A C 1
ATOM 775 O O . PRO A 1 94 ? 8.490 -11.067 -25.241 1.00 69.25 94 PRO A O 1
ATOM 778 N N . THR A 1 95 ? 9.714 -12.857 -24.611 1.00 79.81 95 THR A N 1
ATOM 779 C CA . THR A 1 95 ? 8.631 -13.818 -24.762 1.00 79.81 95 THR A CA 1
ATOM 780 C C . THR A 1 95 ? 7.471 -13.460 -23.829 1.00 79.81 95 THR A C 1
ATOM 782 O O . THR A 1 95 ? 7.636 -12.831 -22.779 1.00 79.81 95 THR A O 1
ATOM 785 N N . LEU A 1 96 ? 6.258 -13.898 -24.180 1.00 75.88 96 LEU A N 1
ATOM 786 C CA . LEU A 1 96 ? 5.072 -13.697 -23.339 1.00 75.88 96 LEU A CA 1
ATOM 787 C C . LEU A 1 96 ? 5.301 -14.194 -21.895 1.00 75.88 96 LEU A C 1
ATOM 789 O O . LEU A 1 96 ? 4.807 -13.592 -20.946 1.00 75.88 96 LEU A O 1
ATOM 793 N N . TRP A 1 97 ? 6.100 -15.252 -21.728 1.00 76.44 97 TRP A N 1
ATOM 794 C CA . TRP A 1 97 ? 6.450 -15.819 -20.429 1.00 76.44 97 TRP A CA 1
ATOM 795 C C . TRP A 1 97 ? 7.363 -14.912 -19.591 1.00 76.44 97 TRP A C 1
ATOM 797 O O . TRP A 1 97 ? 7.109 -14.723 -18.405 1.00 76.44 97 TRP A O 1
ATOM 807 N N . GLU A 1 98 ? 8.374 -14.287 -20.192 1.00 74.88 98 GLU A N 1
ATOM 808 C CA . GLU A 1 98 ? 9.276 -13.347 -19.505 1.00 74.88 98 GLU A CA 1
ATOM 809 C C . GLU A 1 98 ? 8.561 -12.062 -19.082 1.00 74.88 98 GLU A C 1
ATOM 811 O O . GLU A 1 98 ? 8.811 -11.545 -17.990 1.00 74.88 98 GLU A O 1
ATOM 816 N N . ARG A 1 99 ? 7.607 -11.584 -19.893 1.00 71.50 99 ARG A N 1
ATOM 817 C CA . ARG A 1 99 ? 6.731 -10.459 -19.523 1.00 71.50 99 ARG A CA 1
ATOM 818 C C . ARG A 1 99 ? 5.868 -10.809 -18.315 1.00 71.50 99 ARG A C 1
ATOM 820 O O . ARG A 1 99 ? 5.759 -10.016 -17.380 1.00 71.50 99 ARG A O 1
ATOM 827 N N . ILE A 1 100 ? 5.294 -12.016 -18.310 1.00 74.81 100 ILE A N 1
ATOM 828 C CA . ILE A 1 100 ? 4.512 -12.528 -17.179 1.00 74.81 100 ILE A CA 1
ATOM 829 C C . ILE A 1 100 ? 5.394 -12.639 -15.933 1.00 74.81 100 ILE A C 1
ATOM 831 O O . ILE A 1 100 ? 5.018 -12.107 -14.895 1.00 74.81 100 ILE A O 1
ATOM 835 N N . LEU A 1 101 ? 6.572 -13.260 -16.019 1.00 76.81 101 LEU A N 1
ATOM 836 C CA . LEU A 1 101 ? 7.487 -13.401 -14.882 1.00 76.81 101 LEU A CA 1
ATOM 837 C C . LEU A 1 101 ? 7.974 -12.051 -14.343 1.00 76.81 101 LEU A C 1
ATOM 839 O O . LEU A 1 101 ? 8.084 -11.885 -13.130 1.00 76.81 101 LEU A O 1
ATOM 843 N N . SER A 1 102 ? 8.207 -11.074 -15.218 1.00 71.62 102 SER A N 1
ATOM 844 C CA . SER A 1 102 ? 8.625 -9.727 -14.821 1.00 71.62 102 SER A CA 1
ATOM 845 C C . SER A 1 102 ? 7.486 -8.942 -14.160 1.00 71.62 102 SER A C 1
ATOM 847 O O . SER A 1 102 ? 7.710 -8.237 -13.178 1.00 71.62 102 SER A O 1
ATOM 849 N N . ALA A 1 103 ? 6.241 -9.107 -14.620 1.00 67.88 103 ALA A N 1
ATOM 850 C CA . ALA A 1 103 ? 5.062 -8.532 -13.963 1.00 67.88 103 ALA A CA 1
ATOM 851 C C . ALA A 1 103 ? 4.717 -9.244 -12.636 1.00 67.88 103 ALA A C 1
ATOM 853 O O . ALA A 1 103 ? 4.239 -8.621 -11.682 1.00 67.88 103 ALA A O 1
ATOM 854 N N . LEU A 1 104 ? 4.991 -10.549 -12.561 1.00 72.56 104 LEU A N 1
ATOM 855 C CA . LEU A 1 104 ? 4.899 -11.371 -11.352 1.00 72.56 104 LEU A CA 1
ATOM 856 C C . LEU A 1 104 ? 6.120 -11.223 -10.433 1.00 72.56 104 LEU A C 1
ATOM 858 O O . LEU A 1 104 ? 6.184 -11.865 -9.381 1.00 72.56 104 LEU A O 1
ATOM 862 N N . HIS A 1 105 ? 7.091 -10.385 -10.806 1.00 77.69 105 HIS A N 1
ATOM 863 C CA . HIS A 1 105 ? 8.246 -10.141 -9.968 1.00 77.69 105 HIS A CA 1
ATOM 864 C C . HIS A 1 105 ? 7.762 -9.562 -8.630 1.00 77.69 105 HIS A C 1
ATOM 866 O O . HIS A 1 105 ? 6.961 -8.621 -8.634 1.00 77.69 105 HIS A O 1
ATOM 872 N N . PRO A 1 106 ? 8.256 -10.052 -7.476 1.00 70.44 106 PRO A N 1
ATOM 873 C CA . PRO A 1 106 ? 7.753 -9.648 -6.163 1.00 70.44 106 PRO A CA 1
ATOM 874 C C . PRO A 1 106 ? 7.714 -8.131 -5.959 1.00 70.44 106 PRO A C 1
ATOM 876 O O . PRO A 1 106 ? 6.785 -7.619 -5.339 1.00 70.44 106 PRO A O 1
ATOM 879 N N . ARG A 1 107 ? 8.680 -7.410 -6.551 1.00 71.31 107 ARG A N 1
ATOM 880 C CA . ARG A 1 107 ? 8.744 -5.939 -6.525 1.00 71.31 107 ARG A CA 1
ATOM 881 C C . ARG A 1 107 ? 7.568 -5.249 -7.202 1.00 71.31 107 ARG A C 1
ATOM 883 O O . ARG A 1 107 ? 7.303 -4.120 -6.849 1.00 71.31 107 ARG A O 1
ATOM 890 N N . VAL A 1 108 ? 6.900 -5.873 -8.166 1.00 72.12 108 VAL A N 1
ATOM 891 C CA . VAL A 1 108 ? 5.780 -5.284 -8.915 1.00 72.12 108 VAL A CA 1
ATOM 892 C C . VAL A 1 108 ? 4.457 -5.792 -8.352 1.00 72.12 108 VAL A C 1
ATOM 894 O O . VAL A 1 108 ? 3.556 -5.013 -8.043 1.00 72.12 108 VAL A O 1
ATOM 897 N N . SER A 1 109 ? 4.355 -7.103 -8.127 1.00 77.94 109 SER A N 1
ATOM 898 C CA . SER A 1 109 ? 3.106 -7.740 -7.701 1.00 77.94 109 SER A CA 1
ATOM 899 C C . SER A 1 109 ? 2.650 -7.294 -6.315 1.00 77.94 109 SER A C 1
ATOM 901 O O . SER A 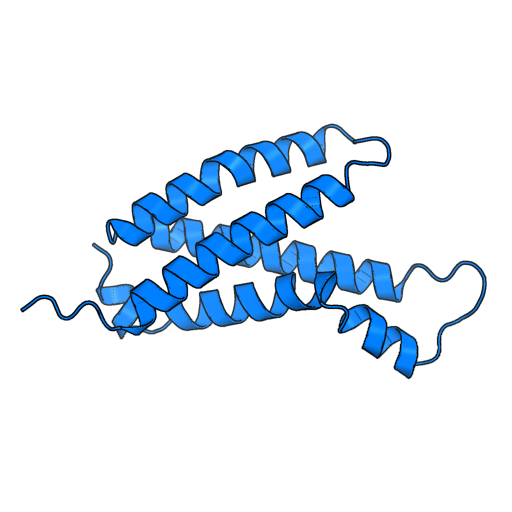1 109 ? 1.449 -7.215 -6.061 1.00 77.94 109 SER A O 1
ATOM 903 N N . ILE A 1 110 ? 3.578 -6.963 -5.415 1.00 79.88 110 ILE A N 1
ATOM 904 C CA . ILE A 1 110 ? 3.235 -6.511 -4.063 1.00 79.88 110 ILE A CA 1
ATOM 905 C C . ILE A 1 110 ? 2.538 -5.144 -4.052 1.00 79.88 110 ILE A C 1
ATOM 907 O O . ILE A 1 110 ? 1.645 -4.946 -3.234 1.00 79.88 110 ILE A O 1
ATOM 911 N N . PHE A 1 111 ? 2.835 -4.254 -5.006 1.00 80.06 111 PHE A N 1
ATOM 912 C CA . PHE A 1 111 ? 2.123 -2.978 -5.178 1.00 80.06 111 PHE A CA 1
ATOM 913 C C . PHE A 1 111 ? 0.721 -3.146 -5.774 1.00 80.06 111 PHE A C 1
ATOM 915 O O . PHE A 1 111 ? -0.032 -2.184 -5.851 1.00 80.06 111 PHE A O 1
ATOM 922 N N . ILE A 1 112 ? 0.334 -4.361 -6.169 1.00 84.81 112 ILE A N 1
ATOM 923 C CA . ILE A 1 112 ? -1.007 -4.657 -6.684 1.00 84.81 112 ILE A CA 1
ATOM 924 C C . ILE A 1 112 ? -1.775 -5.507 -5.676 1.00 84.81 112 ILE A C 1
ATOM 926 O O . ILE A 1 112 ? -2.841 -5.117 -5.202 1.00 84.81 112 ILE A O 1
ATOM 930 N N . ILE A 1 113 ? -1.216 -6.658 -5.303 1.00 86.00 113 ILE A N 1
ATOM 931 C CA . ILE A 1 113 ? -1.879 -7.636 -4.440 1.00 86.00 113 ILE A CA 1
ATOM 932 C C . ILE A 1 113 ? -2.137 -7.039 -3.057 1.00 86.00 113 ILE A C 1
ATOM 934 O O . ILE A 1 113 ? -3.251 -7.153 -2.545 1.00 86.00 113 ILE A O 1
ATOM 938 N N . PHE A 1 114 ? -1.140 -6.381 -2.454 1.00 85.19 114 PHE A N 1
ATOM 939 C CA . PHE A 1 114 ? -1.290 -5.862 -1.099 1.00 85.19 114 PHE A CA 1
ATOM 940 C C . PHE A 1 114 ? -2.350 -4.752 -1.022 1.00 85.19 114 PHE A C 1
ATOM 942 O O . PHE A 1 114 ? -3.268 -4.902 -0.213 1.00 85.19 114 PHE A O 1
ATOM 949 N N . PRO A 1 115 ? -2.339 -3.706 -1.876 1.00 86.44 115 PRO A N 1
ATOM 950 C CA . PRO A 1 115 ? -3.390 -2.690 -1.854 1.00 86.44 115 PRO A CA 1
ATOM 951 C C . PRO A 1 115 ? -4.790 -3.235 -2.131 1.00 86.44 115 PRO A C 1
ATOM 953 O O . PRO A 1 115 ? -5.744 -2.791 -1.495 1.00 86.44 115 PRO A O 1
ATOM 956 N N . VAL A 1 116 ? -4.930 -4.227 -3.018 1.00 88.94 116 VAL A N 1
ATOM 957 C CA . VAL A 1 116 ? -6.224 -4.875 -3.289 1.00 88.94 116 VAL A CA 1
ATOM 958 C C . VAL A 1 116 ? -6.724 -5.630 -2.058 1.00 88.94 116 VAL A C 1
ATOM 960 O O . VAL A 1 116 ? -7.862 -5.427 -1.631 1.00 88.94 116 VAL A O 1
ATOM 963 N N . VAL A 1 117 ? -5.882 -6.467 -1.445 1.00 88.69 117 VAL A N 1
ATOM 964 C CA . VAL A 1 117 ? -6.236 -7.206 -0.220 1.00 88.69 117 VAL A CA 1
ATOM 965 C C . VAL A 1 117 ? -6.582 -6.238 0.912 1.00 88.69 117 VAL A C 1
ATOM 967 O O . VAL A 1 117 ? -7.572 -6.432 1.622 1.00 88.69 117 VAL A O 1
ATOM 970 N N . TRP A 1 118 ? -5.804 -5.168 1.044 1.00 88.94 118 TRP A N 1
ATOM 971 C CA . TRP A 1 118 ? -6.009 -4.113 2.025 1.00 88.94 118 TRP A CA 1
ATOM 972 C C . TRP A 1 118 ? -7.349 -3.395 1.826 1.00 88.94 118 TRP A C 1
ATOM 974 O O . TRP A 1 118 ? -8.134 -3.249 2.768 1.00 88.94 118 TRP A O 1
ATOM 984 N N . PHE A 1 119 ? -7.657 -3.014 0.585 1.00 88.56 119 PHE A N 1
ATOM 985 C CA . PHE A 1 119 ? -8.921 -2.386 0.217 1.00 88.56 119 PHE A CA 1
ATOM 986 C C . PHE A 1 119 ? -10.104 -3.302 0.532 1.00 88.56 119 PHE A C 1
ATOM 988 O O . PHE A 1 119 ? -11.034 -2.894 1.228 1.00 88.56 119 PHE A O 1
ATOM 995 N N . LEU A 1 120 ? -10.048 -4.562 0.088 1.00 89.31 120 LEU A N 1
ATOM 996 C CA . LEU A 1 120 ? -11.101 -5.549 0.332 1.00 89.31 120 LEU A CA 1
ATOM 997 C C . LEU A 1 120 ? -11.315 -5.799 1.825 1.00 89.31 120 LEU A C 1
ATOM 999 O O . LEU A 1 120 ? -12.455 -5.981 2.258 1.00 89.31 120 LEU A O 1
ATOM 1003 N N . PHE A 1 121 ? -10.251 -5.779 2.629 1.00 87.44 121 PHE A N 1
ATOM 1004 C CA . PHE A 1 121 ? -10.373 -5.915 4.072 1.00 87.44 121 PHE A CA 1
ATOM 1005 C C . PHE A 1 121 ? -11.166 -4.758 4.688 1.00 87.44 121 PHE A C 1
ATOM 1007 O O . PHE A 1 121 ? -12.142 -5.006 5.399 1.00 87.44 121 PHE A O 1
ATOM 1014 N N . PHE A 1 122 ? -10.792 -3.506 4.416 1.00 86.44 122 PHE A N 1
ATOM 1015 C CA . PHE A 1 122 ? -11.453 -2.337 5.014 1.00 86.44 122 PHE A CA 1
ATOM 1016 C C . PHE A 1 122 ? -12.798 -1.984 4.366 1.00 86.44 122 PHE A C 1
ATOM 1018 O O . PHE A 1 122 ? -13.615 -1.299 4.985 1.00 86.44 122 PHE A O 1
ATOM 1025 N N . ALA A 1 123 ? -13.067 -2.477 3.155 1.00 86.19 123 ALA A N 1
ATOM 1026 C CA . ALA A 1 123 ? -14.362 -2.342 2.492 1.00 86.19 123 ALA A CA 1
ATOM 1027 C C . ALA A 1 123 ? -15.456 -3.209 3.141 1.00 86.19 123 ALA A C 1
ATOM 1029 O O . ALA A 1 123 ? -16.638 -2.863 3.060 1.00 86.19 123 ALA A O 1
ATOM 1030 N N . LYS A 1 124 ? -15.091 -4.311 3.817 1.00 86.25 124 LYS A N 1
ATOM 1031 C CA . LYS A 1 124 ? -16.057 -5.145 4.548 1.00 86.25 124 LYS A CA 1
ATOM 1032 C C . LYS A 1 124 ? -16.749 -4.332 5.639 1.00 86.25 124 LYS A C 1
ATOM 1034 O O . LYS A 1 124 ? -16.099 -3.700 6.471 1.00 86.25 124 LYS A O 1
ATOM 1039 N N . LYS A 1 125 ? -18.084 -4.405 5.661 1.00 82.44 125 LYS A N 1
ATOM 1040 C CA . LYS A 1 125 ? -18.951 -3.666 6.592 1.00 82.44 125 LYS A CA 1
ATOM 1041 C C . LYS A 1 125 ? -18.526 -3.850 8.053 1.00 82.44 125 LYS A C 1
ATOM 1043 O O . LYS A 1 125 ? -18.342 -2.860 8.748 1.00 82.44 125 LYS A O 1
ATOM 1048 N N . GLU A 1 126 ? -18.270 -5.091 8.461 1.00 83.12 126 GLU A N 1
ATOM 1049 C CA . GLU A 1 126 ? -17.828 -5.458 9.816 1.00 83.12 126 GLU A CA 1
ATOM 1050 C C . GLU A 1 126 ? -16.564 -4.707 10.253 1.00 83.12 126 GLU A C 1
ATOM 1052 O O . GLU A 1 126 ? -16.480 -4.202 11.371 1.00 83.12 126 GLU A O 1
ATOM 1057 N N . ASN A 1 127 ? -15.587 -4.586 9.350 1.00 80.31 127 ASN A N 1
ATOM 1058 C CA . ASN A 1 127 ? -14.338 -3.891 9.629 1.00 80.31 127 ASN A CA 1
ATOM 1059 C C . ASN A 1 127 ? -14.540 -2.379 9.614 1.00 80.31 127 ASN A C 1
ATOM 1061 O O . ASN A 1 127 ? -13.996 -1.693 10.469 1.00 80.31 127 ASN A O 1
ATOM 1065 N N . ARG A 1 128 ? -15.346 -1.851 8.686 1.00 82.31 128 ARG A N 1
ATOM 1066 C CA . ARG A 1 128 ? -15.619 -0.412 8.578 1.00 82.31 128 ARG A CA 1
ATOM 1067 C C . ARG A 1 128 ? -16.390 0.134 9.781 1.00 82.31 128 ARG A C 1
ATOM 1069 O O . ARG A 1 128 ? -16.151 1.265 10.196 1.00 82.31 128 ARG A O 1
ATOM 1076 N N . GLU A 1 129 ? -17.305 -0.655 10.336 1.00 83.75 129 GLU A N 1
ATOM 1077 C CA . GLU A 1 129 ? -18.120 -0.290 11.503 1.00 83.75 129 GLU A CA 1
ATOM 1078 C C . GLU A 1 129 ? -17.322 -0.250 12.810 1.00 83.75 129 GLU A C 1
ATOM 1080 O O . GLU A 1 129 ? -17.731 0.427 13.753 1.00 83.75 129 GLU A O 1
ATOM 1085 N N . ALA A 1 130 ? -16.153 -0.894 12.853 1.00 80.69 130 ALA A N 1
ATOM 1086 C CA . ALA A 1 130 ? -15.240 -0.795 13.987 1.00 80.69 130 ALA A CA 1
ATOM 1087 C C . ALA A 1 130 ? -14.589 0.598 14.121 1.00 80.69 130 ALA A C 1
ATOM 1089 O O . ALA A 1 130 ? -14.067 0.916 15.187 1.00 80.69 130 ALA A O 1
ATOM 1090 N N . PHE A 1 131 ? -14.624 1.434 13.073 1.00 83.56 131 PHE A N 1
ATOM 1091 C CA . PHE A 1 131 ? -14.010 2.764 13.068 1.00 83.56 131 PHE A CA 1
ATOM 1092 C C . PHE A 1 131 ? -15.014 3.856 13.455 1.00 83.56 131 PHE A C 1
ATOM 1094 O O . PHE A 1 131 ? -16.080 3.977 12.841 1.00 83.56 131 PHE A O 1
ATOM 1101 N N . LYS A 1 132 ? -14.642 4.682 14.440 1.00 75.62 132 LYS A N 1
ATOM 1102 C CA . LYS A 1 132 ? -15.447 5.798 14.963 1.00 75.62 132 LYS A CA 1
ATOM 1103 C C . LYS A 1 132 ? -14.974 7.144 14.426 1.00 75.62 132 LYS A C 1
ATOM 1105 O O . LYS A 1 132 ? -13.741 7.365 14.326 1.00 75.62 132 LYS A O 1
#

Radius of gyration: 17.0 Å; chains: 1; bounding box: 39×33×53 Å

Foldseek 3Di:
DDCPDPVLVVLLVVLVVLLVVVLVLLVVVPPPDDDPVSVVVSVCCVVLSVVLSVCVVVQALVSLVSLLVVLVVLQVVLVVQLVVLCPDDPDDRDDPVVSVVSNVPCSNVCSHVSSVVSCVQCVDPVNVVSHD

Sequence (132 aa):
MNKTPKPFNILFAAAVAFGVYVFYCLLMIQLDDRDLPWMVVDVLDFILFPICLWGLKSQKRWALRLSFLLAAQALALGITLVHFVWTFWIFEEPTLWERILSALHPRVSIFIIFPVVWFLFFAKKENREAFK

pLDDT: mean 77.34, std 11.8, range [37.28, 91.38]